Protein AF-A0A3D2YER5-F1 (afdb_monomer_lite)

Sequence (130 aa):
MRLLYLDETEAPAVTERTAQLPLRDGETCTRCGAPEVAFTGTGCDLRQAVSVTPAAGEPAVLTTVTAVQTVPEREEGRRPSLVMRRLAADETLWDAAKQYRTDEELIRAVNQLTEGEVPDKMLLIPRMRP

pLDDT: mean 72.2, std 11.8, range [42.28, 88.5]

Radius of gyration: 30.53 Å; chains: 1; bounding box: 55×51×79 Å

Foldseek 3Di:
DWDWDQPPVRHTDIDDDWDWDDDPPRKIKIWDDDWDWDDDVVGIDTHTDIDIDDDPDDDDDDPDDPDDDDDPDDPDDCDDQKDKADADPPGDLVNLCVVQVHDSVVQCVVVVHDPPDDPPHITIRGHDDD

Structure (mmCIF, N/CA/C/O backbone):
data_AF-A0A3D2YER5-F1
#
_entry.id   AF-A0A3D2YER5-F1
#
loop_
_atom_site.group_PDB
_atom_site.id
_atom_site.type_symbol
_atom_site.label_atom_id
_atom_site.label_alt_id
_atom_site.label_comp_id
_atom_site.label_asym_id
_atom_site.label_entity_id
_atom_site.label_seq_id
_atom_site.pdbx_PDB_ins_code
_atom_site.Cartn_x
_atom_site.Cartn_y
_atom_site.Cartn_z
_atom_site.occupancy
_atom_site.B_iso_or_equiv
_atom_site.auth_seq_id
_atom_site.auth_comp_id
_atom_site.auth_asym_id
_atom_site.auth_atom_id
_atom_site.pdbx_PDB_model_num
ATOM 1 N N . MET A 1 1 ? 10.849 -15.621 -31.188 1.00 45.25 1 MET A N 1
ATOM 2 C CA . MET A 1 1 ? 10.997 -16.910 -31.912 1.00 45.25 1 MET A CA 1
ATOM 3 C C . MET A 1 1 ? 12.426 -16.954 -32.418 1.00 45.25 1 MET A C 1
ATOM 5 O O . MET A 1 1 ? 12.848 -15.968 -33.014 1.00 45.25 1 MET A O 1
ATOM 9 N N . ARG A 1 2 ? 13.175 -18.016 -32.116 1.00 42.28 2 ARG A N 1
ATOM 10 C CA . ARG A 1 2 ? 14.592 -18.145 -32.473 1.00 42.28 2 ARG A CA 1
ATOM 11 C C . ARG A 1 2 ? 14.693 -19.157 -33.611 1.00 42.28 2 ARG A C 1
ATOM 13 O O . ARG A 1 2 ? 14.362 -20.319 -33.400 1.00 42.28 2 ARG A O 1
ATOM 20 N N . LEU A 1 3 ? 15.054 -18.698 -34.807 1.00 44.12 3 LEU A N 1
ATOM 21 C CA . LEU A 1 3 ? 15.332 -19.576 -35.942 1.00 44.12 3 LEU A CA 1
ATOM 22 C C . LEU A 1 3 ? 16.837 -19.803 -36.022 1.00 44.12 3 LEU A C 1
ATOM 24 O O . LEU A 1 3 ? 17.614 -18.850 -36.082 1.00 44.12 3 LEU A O 1
ATOM 28 N N . LEU A 1 4 ? 17.214 -21.075 -36.023 1.00 57.97 4 LEU A N 1
ATOM 29 C CA . LEU A 1 4 ? 18.531 -21.531 -36.437 1.00 57.97 4 LEU A CA 1
ATOM 30 C C . LEU A 1 4 ? 18.458 -21.836 -37.930 1.00 57.97 4 LEU A C 1
ATOM 32 O O . LEU A 1 4 ? 17.559 -22.556 -38.366 1.00 57.97 4 LEU A O 1
ATOM 36 N N . TYR A 1 5 ? 19.383 -21.278 -38.695 1.00 55.88 5 TYR A N 1
ATOM 37 C CA . TYR A 1 5 ? 19.555 -21.584 -40.108 1.00 55.88 5 TYR A CA 1
ATOM 38 C C . TYR A 1 5 ? 21.048 -21.635 -40.429 1.00 55.88 5 TYR A C 1
ATOM 40 O O . TYR A 1 5 ? 21.869 -21.143 -39.660 1.00 55.88 5 TYR A O 1
ATOM 48 N N . LEU A 1 6 ? 21.404 -22.283 -41.530 1.00 59.31 6 LEU A N 1
ATOM 49 C CA . LEU A 1 6 ? 22.768 -22.259 -42.044 1.00 59.31 6 LEU A CA 1
ATOM 50 C C . LEU A 1 6 ? 22.870 -21.069 -42.994 1.00 59.31 6 LEU A C 1
ATOM 52 O O . LEU A 1 6 ? 21.993 -20.899 -43.845 1.00 59.31 6 LEU A O 1
ATOM 56 N N . ASP A 1 7 ? 23.879 -20.223 -42.805 1.00 70.75 7 ASP A N 1
ATOM 57 C CA . ASP A 1 7 ? 24.154 -19.145 -43.751 1.00 70.75 7 ASP A CA 1
ATOM 58 C C . ASP A 1 7 ? 24.795 -19.687 -45.041 1.00 70.75 7 ASP A C 1
ATOM 60 O O . ASP A 1 7 ? 24.992 -20.892 -45.214 1.00 70.75 7 ASP A O 1
ATOM 64 N N . GLU A 1 8 ? 25.110 -18.796 -45.977 1.00 77.00 8 GLU A N 1
ATOM 65 C CA . GLU A 1 8 ? 25.662 -19.152 -47.292 1.00 77.00 8 GLU A CA 1
ATOM 66 C C . GLU A 1 8 ? 27.035 -19.849 -47.222 1.00 77.00 8 GLU A C 1
ATOM 68 O O . GLU A 1 8 ? 27.505 -20.390 -48.221 1.00 77.00 8 GLU A O 1
ATOM 73 N N . THR A 1 9 ? 27.670 -19.861 -46.046 1.00 83.00 9 THR A N 1
ATOM 74 C CA . THR A 1 9 ? 28.953 -20.521 -45.774 1.00 83.00 9 THR A CA 1
ATOM 75 C C . THR A 1 9 ? 28.803 -21.821 -44.980 1.00 83.00 9 THR A C 1
ATOM 77 O O . THR A 1 9 ? 29.792 -22.352 -44.480 1.00 83.00 9 THR A O 1
ATOM 80 N N . GLU A 1 10 ? 27.573 -22.332 -44.856 1.00 67.06 10 GLU A N 1
ATOM 81 C CA . GLU A 1 10 ? 27.207 -23.477 -44.010 1.00 67.06 10 GLU A CA 1
ATOM 82 C C . GLU A 1 10 ? 27.513 -23.263 -42.516 1.00 67.06 10 GLU A C 1
ATOM 84 O O . GLU A 1 10 ? 27.541 -24.214 -41.729 1.00 67.06 10 GLU A O 1
ATOM 89 N N . ALA A 1 11 ? 27.707 -22.012 -42.085 1.00 58.69 11 ALA A N 1
ATOM 90 C CA . ALA A 1 11 ? 27.913 -21.704 -40.682 1.00 58.69 11 ALA A CA 1
ATOM 91 C C . ALA A 1 11 ? 26.554 -21.606 -39.962 1.00 58.69 11 ALA A C 1
ATOM 93 O O . ALA A 1 11 ? 25.601 -21.019 -40.488 1.00 58.69 11 ALA A O 1
ATOM 94 N N . PRO A 1 12 ? 26.418 -22.181 -38.751 1.00 49.44 12 PRO A N 1
ATOM 95 C CA . PRO A 1 12 ? 25.181 -22.092 -37.987 1.00 49.44 12 PRO A CA 1
ATOM 96 C C . PRO A 1 12 ? 24.935 -20.648 -37.535 1.00 49.44 12 PRO A C 1
ATOM 98 O O . PRO A 1 12 ? 25.611 -20.131 -36.645 1.00 49.44 12 PRO A O 1
ATOM 101 N N . ALA A 1 13 ? 23.918 -20.023 -38.125 1.00 54.03 13 ALA A N 1
ATOM 102 C CA . ALA A 1 13 ? 23.471 -18.671 -37.841 1.00 54.03 13 ALA A CA 1
ATOM 103 C C . ALA A 1 13 ? 22.139 -18.678 -37.074 1.00 54.03 13 ALA A C 1
ATOM 105 O O . ALA A 1 13 ? 21.274 -19.546 -37.228 1.00 54.03 13 ALA A O 1
ATOM 106 N N . VAL A 1 14 ? 21.963 -17.685 -36.205 1.00 53.78 14 VAL A N 1
ATOM 107 C CA . VAL A 1 14 ? 20.768 -17.532 -35.369 1.00 53.78 14 VAL A CA 1
ATOM 108 C C . VAL A 1 14 ? 20.130 -16.189 -35.681 1.00 53.78 14 VAL A C 1
ATOM 110 O O . VAL A 1 14 ? 20.771 -15.159 -35.499 1.00 53.78 14 VAL A O 1
ATOM 113 N N . THR A 1 15 ? 18.848 -16.184 -36.059 1.00 47.16 15 THR A N 1
ATOM 114 C CA . THR A 1 15 ? 18.033 -14.961 -36.046 1.00 47.16 15 THR A CA 1
ATOM 115 C C . THR A 1 15 ? 16.985 -15.058 -34.944 1.00 47.16 15 THR A C 1
ATOM 117 O O . THR A 1 15 ? 16.222 -16.025 -34.851 1.00 47.16 15 THR A O 1
ATOM 120 N N . GLU A 1 16 ? 16.936 -14.048 -34.082 1.00 55.69 16 GLU A N 1
ATOM 121 C CA . GLU A 1 16 ? 15.943 -13.941 -33.020 1.00 55.69 16 GLU A CA 1
ATOM 122 C C . GLU A 1 16 ? 14.953 -12.826 -33.354 1.00 55.69 16 GLU A C 1
ATOM 124 O O . GLU A 1 16 ? 15.319 -11.660 -33.480 1.00 55.69 16 GLU A O 1
ATOM 129 N N . ARG A 1 17 ? 13.671 -13.181 -33.508 1.00 47.16 17 ARG A N 1
ATOM 130 C CA . ARG A 1 17 ? 12.601 -12.191 -33.671 1.00 47.16 17 ARG A CA 1
ATOM 131 C C . ARG A 1 17 ? 12.110 -11.758 -32.294 1.00 47.16 17 ARG A C 1
ATOM 133 O O . ARG A 1 17 ? 11.341 -12.495 -31.659 1.00 47.16 17 ARG A O 1
ATOM 140 N N . THR A 1 18 ? 12.550 -10.582 -31.860 1.00 56.06 18 THR A N 1
ATOM 141 C CA . THR A 1 18 ? 12.026 -9.856 -30.700 1.00 56.06 18 THR A CA 1
ATOM 142 C C . THR A 1 18 ? 10.871 -8.956 -31.146 1.00 56.06 18 THR A C 1
ATOM 144 O O . THR A 1 18 ? 10.882 -8.384 -32.233 1.00 56.06 18 THR A O 1
ATOM 147 N N . ALA A 1 19 ? 9.816 -8.893 -30.336 1.00 54.94 19 ALA A N 1
ATOM 148 C CA . ALA A 1 19 ? 8.711 -7.960 -30.533 1.00 54.94 19 ALA A CA 1
ATOM 149 C C . ALA A 1 19 ? 8.736 -6.975 -29.368 1.00 54.94 19 ALA A C 1
ATOM 151 O O . ALA A 1 19 ? 8.733 -7.404 -28.211 1.00 54.94 19 ALA A O 1
ATOM 152 N N . GLN A 1 20 ? 8.800 -5.685 -29.685 1.00 57.41 20 GLN A N 1
ATOM 153 C CA . GLN A 1 20 ? 8.647 -4.608 -28.717 1.00 57.41 20 GLN A CA 1
ATOM 154 C C . GLN A 1 20 ? 7.158 -4.298 -28.597 1.00 57.41 20 GLN A C 1
ATOM 156 O O . GLN A 1 20 ? 6.479 -4.113 -29.609 1.00 57.41 20 GLN A O 1
ATOM 161 N N . LEU A 1 21 ? 6.647 -4.295 -27.371 1.00 58.50 21 LEU A N 1
ATOM 162 C CA . LEU A 1 21 ? 5.272 -3.896 -27.098 1.00 58.50 21 LEU A CA 1
ATOM 163 C C . LEU A 1 21 ? 5.311 -2.463 -26.560 1.00 58.50 21 LEU A C 1
ATOM 165 O O . LEU A 1 21 ? 5.966 -2.245 -25.535 1.00 58.50 21 LEU A O 1
ATOM 169 N N . PRO A 1 22 ? 4.664 -1.490 -27.231 1.00 52.62 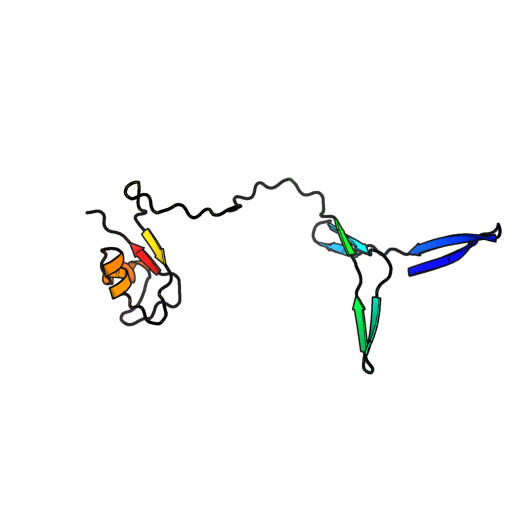22 PRO A N 1
ATOM 170 C CA . PRO A 1 22 ? 4.574 -0.141 -26.698 1.00 52.62 22 PRO A CA 1
ATOM 171 C C . PRO A 1 22 ? 3.727 -0.180 -25.425 1.00 52.62 22 PRO A C 1
ATOM 173 O O . PRO A 1 22 ? 2.571 -0.609 -25.448 1.00 52.62 22 PRO A O 1
ATOM 176 N N . LEU A 1 23 ? 4.319 0.234 -24.310 1.00 62.69 23 LEU A N 1
ATOM 177 C CA . LEU A 1 23 ? 3.592 0.499 -23.074 1.00 62.69 23 LEU A CA 1
ATOM 178 C C . LEU A 1 23 ? 3.137 1.969 -23.063 1.00 62.69 23 LEU A C 1
ATOM 180 O O . LEU A 1 23 ? 3.477 2.751 -23.955 1.00 62.69 23 LEU A O 1
ATOM 184 N N . ARG A 1 24 ? 2.306 2.342 -22.085 1.00 63.34 24 ARG A N 1
ATOM 185 C CA . ARG A 1 24 ? 1.922 3.750 -21.894 1.00 63.34 24 ARG A CA 1
ATOM 186 C C . ARG A 1 24 ? 3.145 4.549 -21.420 1.00 63.34 24 ARG A C 1
ATOM 188 O O . ARG A 1 24 ? 4.095 3.975 -20.906 1.00 63.34 24 ARG A O 1
ATOM 195 N N . ASP A 1 25 ? 3.130 5.859 -21.652 1.00 63.62 25 ASP A N 1
ATOM 196 C CA . ASP A 1 25 ? 4.139 6.800 -21.142 1.00 63.62 25 ASP A CA 1
ATOM 197 C C . ASP A 1 25 ? 5.599 6.520 -21.557 1.00 63.62 25 ASP A C 1
ATOM 199 O O . ASP A 1 25 ? 6.527 6.749 -20.792 1.00 63.62 25 ASP A O 1
ATOM 203 N N . GLY A 1 26 ? 5.827 6.060 -22.797 1.00 61.94 26 GLY A N 1
ATOM 204 C CA . GLY A 1 26 ? 7.172 5.947 -23.393 1.00 61.94 26 GLY A CA 1
ATOM 205 C C . GLY A 1 26 ? 8.012 4.768 -22.891 1.00 61.94 26 GLY A C 1
ATOM 206 O O . GLY A 1 26 ? 9.181 4.637 -23.259 1.00 61.94 26 GLY A O 1
ATOM 207 N N . GLU A 1 27 ? 7.438 3.912 -22.047 1.00 67.06 27 GLU A N 1
ATOM 208 C CA . GLU A 1 27 ? 8.091 2.718 -21.525 1.00 67.06 27 GLU A CA 1
ATOM 209 C C . GLU A 1 27 ? 8.219 1.656 -22.628 1.00 67.06 27 GLU A C 1
ATOM 211 O O . GLU A 1 27 ? 7.337 1.487 -23.478 1.00 67.06 27 GLU A O 1
ATOM 216 N N . THR A 1 28 ? 9.327 0.911 -22.622 1.00 69.38 28 THR A N 1
ATOM 217 C CA . THR A 1 28 ? 9.551 -0.167 -23.594 1.00 69.38 28 THR A CA 1
ATOM 218 C C . THR A 1 28 ? 9.550 -1.513 -22.887 1.00 69.38 28 THR A C 1
ATOM 220 O O . THR A 1 28 ? 10.332 -1.751 -21.965 1.00 69.38 28 THR A O 1
ATOM 223 N N . CYS A 1 29 ? 8.688 -2.418 -23.352 1.00 69.56 29 CYS A N 1
ATOM 224 C CA . CYS A 1 29 ? 8.683 -3.814 -22.934 1.00 69.56 29 CYS A CA 1
ATOM 225 C C . CYS A 1 29 ? 9.323 -4.683 -24.016 1.00 69.56 29 CYS A C 1
ATOM 227 O O . CYS A 1 29 ? 8.868 -4.709 -25.167 1.00 69.56 29 CYS A O 1
ATOM 229 N N . THR A 1 30 ? 10.369 -5.415 -23.644 1.00 72.00 30 THR A N 1
ATOM 230 C CA . THR A 1 30 ? 11.041 -6.385 -24.507 1.00 72.00 30 THR A CA 1
ATOM 231 C C . THR A 1 30 ? 10.844 -7.792 -23.957 1.00 72.00 30 THR A C 1
ATOM 233 O O . THR A 1 30 ? 10.941 -8.051 -22.759 1.00 72.00 30 THR A O 1
ATOM 236 N N . ARG A 1 31 ? 10.538 -8.742 -24.844 1.00 73.12 31 ARG A N 1
ATOM 237 C CA . ARG A 1 31 ? 10.445 -10.159 -24.471 1.00 73.12 31 ARG A CA 1
ATOM 238 C C . ARG A 1 31 ? 11.838 -10.718 -24.196 1.00 73.12 31 ARG A C 1
ATOM 240 O O . ARG A 1 31 ? 12.725 -10.571 -25.033 1.00 73.12 31 ARG A O 1
ATOM 247 N N . CYS A 1 32 ? 11.991 -11.411 -23.073 1.00 73.00 32 CYS A N 1
ATOM 248 C CA . CYS A 1 32 ? 13.219 -12.107 -22.709 1.00 73.00 32 CYS A CA 1
ATOM 249 C C . CYS A 1 32 ? 13.074 -13.596 -23.018 1.00 73.00 32 CYS A C 1
ATOM 251 O O . CYS A 1 32 ? 12.285 -14.292 -22.379 1.00 73.00 32 CYS A O 1
ATOM 253 N N . GLY A 1 33 ? 13.845 -14.090 -23.983 1.00 73.31 33 GLY A N 1
ATOM 254 C CA . GLY A 1 33 ? 13.930 -15.518 -24.276 1.00 73.31 33 GLY A CA 1
ATOM 255 C C . GLY A 1 33 ? 12.642 -16.150 -24.821 1.00 73.31 33 GLY A C 1
ATOM 256 O O . GLY A 1 33 ? 11.676 -15.480 -25.209 1.00 73.31 33 GLY A O 1
ATOM 257 N N . ALA A 1 34 ? 12.659 -17.481 -24.896 1.00 73.06 34 ALA A N 1
ATOM 258 C CA . ALA A 1 34 ? 11.544 -18.268 -25.406 1.00 73.06 34 ALA A CA 1
ATOM 259 C C . ALA A 1 34 ? 10.421 -18.391 -24.358 1.00 73.06 34 ALA A C 1
ATOM 261 O O . ALA A 1 34 ? 10.718 -18.518 -23.172 1.00 73.06 34 ALA A O 1
ATOM 262 N N . PRO A 1 35 ? 9.143 -18.367 -24.773 1.00 75.94 35 PRO A N 1
ATOM 263 C CA . PRO A 1 35 ? 8.042 -18.646 -23.865 1.00 75.94 35 PRO A CA 1
ATOM 264 C C . PRO A 1 35 ? 8.006 -20.129 -23.479 1.00 75.94 35 PRO A C 1
ATOM 266 O O . PRO A 1 35 ? 8.233 -21.000 -24.319 1.00 75.94 35 PRO A O 1
ATOM 269 N N . GLU A 1 36 ? 7.635 -20.408 -22.236 1.00 80.06 36 GLU A N 1
ATOM 270 C CA . GLU A 1 36 ? 7.277 -21.745 -21.771 1.00 80.06 36 GLU A CA 1
ATOM 271 C C . GLU A 1 36 ? 5.788 -21.981 -22.035 1.00 80.06 36 GLU A C 1
ATOM 273 O O . GLU A 1 36 ? 4.954 -21.123 -21.738 1.00 80.06 36 GLU A O 1
ATOM 278 N N . VAL A 1 37 ? 5.451 -23.137 -22.607 1.00 82.25 37 VAL A N 1
ATOM 279 C CA . VAL A 1 37 ? 4.069 -23.511 -22.924 1.00 82.25 37 VAL A CA 1
ATOM 280 C C . VAL A 1 37 ? 3.753 -24.841 -22.262 1.00 82.25 37 VAL A C 1
ATOM 282 O O . VAL A 1 37 ? 4.440 -25.830 -22.515 1.00 82.25 37 VAL A O 1
ATOM 285 N N . ALA A 1 38 ? 2.693 -24.881 -21.461 1.00 80.62 38 ALA A N 1
ATOM 286 C CA . ALA A 1 38 ? 2.138 -26.114 -20.919 1.00 80.62 38 ALA A CA 1
ATOM 287 C C . ALA A 1 38 ? 0.736 -26.325 -21.491 1.00 80.62 38 ALA A C 1
ATOM 289 O O . ALA A 1 38 ? -0.162 -25.522 -21.265 1.00 80.62 38 ALA A O 1
ATOM 290 N N . PHE A 1 39 ? 0.537 -27.399 -22.250 1.00 77.81 39 PHE A N 1
ATOM 291 C CA . PHE A 1 39 ? -0.781 -27.745 -22.775 1.00 77.81 39 PHE A CA 1
ATOM 292 C C . PHE A 1 39 ? -1.558 -28.523 -21.713 1.00 77.81 39 PHE A C 1
ATOM 294 O O . PHE A 1 39 ? -1.128 -29.588 -21.271 1.00 77.81 39 PHE A O 1
ATOM 301 N N . THR A 1 40 ? -2.706 -27.995 -21.308 1.00 72.88 40 THR A N 1
ATOM 302 C CA . THR A 1 40 ? -3.701 -28.734 -20.530 1.00 72.88 40 THR A CA 1
ATOM 303 C C . THR A 1 40 ? -4.705 -29.295 -21.535 1.00 72.88 40 THR A C 1
ATOM 305 O O . THR A 1 40 ? -4.927 -28.693 -22.576 1.00 72.88 40 THR A O 1
ATOM 308 N N . GLY A 1 41 ? -5.302 -30.467 -21.317 1.00 72.44 41 GLY A N 1
ATOM 309 C CA . GLY A 1 41 ? -6.140 -31.126 -22.342 1.00 72.44 41 GLY A CA 1
ATOM 310 C C . GLY A 1 41 ? -7.295 -30.283 -22.928 1.00 72.44 41 GLY A C 1
ATOM 311 O O . GLY A 1 41 ? -7.896 -30.687 -23.917 1.00 72.44 41 GLY A O 1
ATOM 312 N N . THR A 1 42 ? -7.595 -29.118 -22.347 1.00 79.69 42 THR A N 1
ATOM 313 C CA . THR A 1 42 ? -8.596 -28.144 -22.800 1.00 79.69 42 THR A CA 1
ATOM 314 C C . THR A 1 42 ? -8.021 -26.754 -23.132 1.00 79.69 42 THR A C 1
ATOM 316 O O . THR A 1 42 ? -8.797 -25.845 -23.418 1.00 79.69 42 THR A O 1
ATOM 319 N N . GLY A 1 43 ? -6.699 -26.542 -23.078 1.00 80.81 43 GLY A N 1
ATOM 320 C CA . GLY A 1 43 ? -6.077 -25.227 -23.281 1.00 80.81 43 GLY A CA 1
ATOM 321 C C . GLY A 1 43 ? -4.545 -25.219 -23.209 1.00 80.81 43 GLY A C 1
ATOM 322 O O . GLY A 1 43 ? -3.882 -26.252 -23.273 1.00 80.81 43 GLY A O 1
ATOM 323 N N . CYS A 1 44 ? -3.947 -24.035 -23.095 1.00 79.38 44 CYS A N 1
ATOM 324 C CA . CYS A 1 44 ? -2.518 -23.916 -22.828 1.00 79.38 44 CYS A CA 1
ATOM 325 C C . CYS A 1 44 ? -2.204 -22.747 -21.895 1.00 79.38 44 CYS A C 1
ATOM 327 O O . CYS A 1 44 ? -2.778 -21.666 -22.017 1.00 79.38 44 CYS A O 1
ATOM 329 N N . ASP A 1 45 ? -1.255 -22.980 -20.994 1.00 74.25 45 ASP A N 1
ATOM 330 C CA . ASP A 1 45 ? -0.649 -21.966 -20.146 1.00 74.25 45 ASP A CA 1
ATOM 331 C C . ASP A 1 45 ? 0.644 -21.487 -20.805 1.00 74.25 45 ASP A C 1
ATOM 333 O O . ASP A 1 45 ? 1.557 -22.274 -21.064 1.00 74.25 45 ASP A O 1
ATOM 337 N N . LEU A 1 46 ? 0.722 -20.184 -21.076 1.00 80.50 46 LEU A N 1
ATOM 338 C CA . LEU A 1 46 ? 1.879 -19.527 -21.679 1.00 80.50 46 LEU A CA 1
ATOM 339 C C . LEU A 1 46 ? 2.575 -18.655 -20.631 1.00 80.50 46 LEU A C 1
ATOM 341 O O . LEU A 1 46 ? 1.988 -17.689 -20.141 1.00 80.50 46 LEU A O 1
ATOM 345 N N . ARG A 1 47 ? 3.842 -18.942 -20.328 1.00 80.88 47 ARG A N 1
ATOM 346 C CA . ARG A 1 47 ? 4.688 -18.093 -19.476 1.00 80.88 47 ARG A CA 1
ATOM 347 C C . ARG A 1 47 ? 5.775 -17.449 -20.326 1.00 80.88 47 ARG A C 1
ATOM 349 O O . ARG A 1 47 ? 6.561 -18.134 -20.970 1.00 80.88 47 ARG A O 1
ATOM 356 N N . GLN A 1 48 ? 5.828 -16.121 -20.339 1.00 82.75 48 GLN A N 1
ATOM 357 C CA . GLN A 1 48 ? 6.832 -15.357 -21.077 1.00 82.75 48 GLN A CA 1
ATOM 358 C C . GLN A 1 48 ? 7.525 -14.390 -20.124 1.00 82.75 48 GLN A C 1
ATOM 360 O O . GLN A 1 48 ? 6.884 -13.493 -19.582 1.00 82.75 48 GLN A O 1
ATOM 365 N N . ALA A 1 49 ? 8.841 -14.532 -19.974 1.00 81.06 49 ALA A N 1
ATOM 366 C CA . ALA A 1 49 ? 9.639 -13.521 -19.298 1.00 81.06 49 ALA A CA 1
ATOM 367 C C . ALA A 1 49 ? 9.700 -12.249 -20.158 1.00 81.06 49 ALA A C 1
ATOM 369 O O . ALA A 1 49 ? 9.874 -12.314 -21.381 1.00 81.06 49 ALA A O 1
ATOM 370 N N . VAL A 1 50 ? 9.548 -11.094 -19.519 1.00 80.56 50 VAL A N 1
ATOM 371 C CA . VAL A 1 50 ? 9.645 -9.777 -20.154 1.00 80.56 50 VAL A CA 1
ATOM 372 C C . VAL A 1 50 ? 10.517 -8.870 -19.297 1.00 80.56 50 VAL A C 1
ATOM 374 O O . VAL A 1 50 ? 10.449 -8.925 -18.069 1.00 80.56 50 VAL A O 1
ATOM 377 N N . SER A 1 51 ? 11.327 -8.037 -19.940 1.00 79.25 51 SER A N 1
ATOM 378 C CA . SER A 1 51 ? 12.023 -6.931 -19.294 1.00 79.25 51 SER A CA 1
ATOM 379 C C . SER A 1 51 ? 11.313 -5.641 -19.646 1.00 79.25 51 SER A C 1
ATOM 381 O O . SER A 1 51 ? 11.082 -5.341 -20.819 1.00 79.25 51 SER A O 1
ATOM 383 N N . VAL A 1 52 ? 10.972 -4.881 -18.614 1.00 76.38 52 VAL A N 1
ATOM 384 C CA . VAL A 1 52 ? 10.383 -3.555 -18.753 1.00 76.38 52 VAL A CA 1
ATOM 385 C C . VAL A 1 52 ? 11.461 -2.548 -18.413 1.00 76.38 52 VAL A C 1
ATOM 387 O O . VAL A 1 52 ? 12.056 -2.604 -17.337 1.00 76.38 52 VAL A O 1
ATOM 390 N N . THR A 1 53 ? 11.733 -1.645 -19.346 1.00 74.94 53 THR A N 1
ATOM 391 C CA . THR A 1 53 ? 12.591 -0.495 -19.092 1.00 74.94 53 THR A CA 1
ATOM 392 C C . THR A 1 53 ? 11.693 0.728 -18.955 1.00 74.94 53 THR A C 1
ATOM 394 O O . THR A 1 53 ? 10.942 1.016 -19.897 1.00 74.94 53 THR A O 1
ATOM 397 N N . PRO A 1 54 ? 11.732 1.427 -17.805 1.00 67.44 54 PRO A N 1
ATOM 398 C CA . PRO A 1 54 ? 10.948 2.637 -17.635 1.00 67.44 54 PRO A CA 1
ATOM 399 C C . PRO A 1 54 ? 11.400 3.672 -18.664 1.00 67.44 54 PRO A C 1
ATOM 401 O O . PRO A 1 54 ? 12.585 3.754 -19.006 1.00 67.44 54 PRO A O 1
ATOM 404 N N . ALA A 1 55 ? 10.457 4.473 -19.150 1.00 69.69 55 ALA A N 1
ATOM 405 C CA . ALA A 1 55 ? 10.796 5.685 -19.868 1.00 69.69 55 ALA A CA 1
ATOM 406 C C . ALA A 1 55 ? 11.659 6.548 -18.949 1.00 69.69 55 ALA A C 1
ATOM 408 O O . ALA A 1 55 ? 11.426 6.591 -17.739 1.00 69.69 55 ALA A O 1
ATOM 409 N N . ALA A 1 56 ? 12.665 7.222 -19.502 1.00 66.75 56 ALA A N 1
ATOM 410 C CA . ALA A 1 56 ? 13.431 8.195 -18.740 1.00 66.75 56 ALA A CA 1
ATOM 411 C C . ALA A 1 56 ? 12.483 9.315 -18.277 1.00 66.75 56 ALA A C 1
ATOM 413 O O . ALA A 1 56 ? 12.159 10.221 -19.040 1.00 66.75 56 ALA A O 1
ATOM 414 N N . GLY A 1 57 ? 11.989 9.200 -17.046 1.00 65.44 57 GLY A N 1
ATOM 415 C CA . GLY A 1 57 ? 11.217 10.226 -16.361 1.00 65.44 57 GLY A CA 1
ATOM 416 C C . GLY A 1 57 ? 12.141 11.155 -15.586 1.00 65.44 57 GLY A C 1
ATOM 417 O O . GLY A 1 57 ? 13.258 10.780 -15.218 1.00 65.44 57 GLY A O 1
ATOM 418 N N . GLU A 1 58 ? 11.682 12.373 -15.320 1.00 71.69 58 GLU A N 1
ATOM 419 C CA . GLU A 1 58 ? 12.397 13.254 -14.403 1.00 71.69 58 GLU A CA 1
ATOM 420 C C . GLU A 1 58 ? 12.425 12.624 -12.998 1.00 71.69 58 GLU A C 1
ATOM 422 O O . GLU A 1 58 ? 11.399 12.109 -12.539 1.00 71.69 58 GLU A O 1
ATOM 427 N N . PRO A 1 59 ? 13.573 12.636 -12.294 1.00 69.31 59 PRO A N 1
ATOM 428 C CA . PRO A 1 59 ? 13.643 12.147 -10.925 1.00 69.31 59 PRO A CA 1
ATOM 429 C C . PRO A 1 59 ? 12.639 12.892 -10.038 1.00 69.31 59 PRO A C 1
ATOM 431 O O . PRO A 1 59 ? 12.782 14.088 -9.790 1.00 69.31 59 PRO A O 1
ATOM 434 N N . ALA A 1 60 ? 11.628 12.184 -9.537 1.00 73.88 60 ALA A N 1
ATOM 435 C CA . ALA A 1 60 ? 10.648 12.748 -8.619 1.00 73.88 60 ALA A CA 1
ATOM 436 C C . ALA A 1 60 ? 11.054 12.459 -7.168 1.00 73.88 60 ALA A C 1
ATOM 438 O O . ALA A 1 60 ? 11.234 11.306 -6.772 1.00 73.88 60 ALA A O 1
ATOM 439 N N . VAL A 1 61 ? 11.167 13.508 -6.350 1.00 78.69 61 VAL A N 1
ATOM 440 C CA . VAL A 1 61 ? 11.327 13.356 -4.899 1.00 78.69 61 VAL A CA 1
ATOM 441 C C . VAL A 1 61 ? 9.959 13.043 -4.305 1.00 78.69 61 VAL A C 1
ATOM 443 O O . VAL A 1 61 ? 9.110 13.922 -4.170 1.00 78.69 61 VAL A O 1
ATOM 446 N N . LEU A 1 62 ? 9.739 11.779 -3.954 1.00 78.69 62 LEU A N 1
ATOM 447 C CA . LEU A 1 62 ? 8.521 11.347 -3.279 1.00 78.69 62 LEU A CA 1
ATOM 448 C C . LEU A 1 62 ? 8.716 11.422 -1.762 1.00 78.69 62 LEU A C 1
ATOM 450 O O . LEU A 1 62 ? 9.659 10.850 -1.213 1.00 78.69 62 LEU A O 1
ATOM 454 N N . THR A 1 63 ? 7.808 12.099 -1.061 1.00 77.75 63 THR A N 1
ATOM 455 C CA . THR A 1 63 ? 7.760 12.054 0.405 1.00 77.75 63 THR A CA 1
ATOM 456 C C . THR A 1 63 ? 7.125 10.729 0.825 1.00 77.75 63 THR A C 1
ATOM 458 O O . THR A 1 63 ? 5.905 10.603 0.867 1.00 77.75 63 THR A O 1
ATOM 461 N N . THR A 1 64 ? 7.953 9.715 1.085 1.00 74.06 64 THR A N 1
ATOM 462 C CA . THR A 1 64 ? 7.496 8.371 1.478 1.00 74.06 64 THR A CA 1
ATOM 463 C C . THR A 1 64 ? 8.092 7.966 2.823 1.00 74.06 64 THR A C 1
ATOM 465 O O . THR A 1 64 ? 9.170 8.426 3.203 1.00 74.06 64 THR A O 1
ATOM 468 N N . VAL A 1 65 ? 7.388 7.104 3.555 1.00 74.31 65 VAL A N 1
ATOM 469 C CA . VAL A 1 65 ? 7.929 6.472 4.762 1.00 74.31 65 VAL A CA 1
ATOM 470 C C . VAL A 1 65 ? 8.764 5.271 4.324 1.00 74.31 65 VAL A C 1
ATOM 472 O O . VAL A 1 65 ? 8.215 4.255 3.909 1.00 74.31 65 VAL A O 1
ATOM 475 N N . THR A 1 66 ? 10.090 5.391 4.390 1.00 71.75 66 THR A N 1
ATOM 476 C CA . THR A 1 66 ? 11.029 4.351 3.925 1.00 71.75 66 THR A CA 1
ATOM 477 C C . THR A 1 66 ? 11.356 3.305 4.987 1.00 71.75 66 THR A C 1
ATOM 479 O O . THR A 1 66 ? 11.754 2.192 4.655 1.00 71.75 66 THR A O 1
ATOM 482 N N . ALA A 1 67 ? 11.177 3.643 6.264 1.00 70.50 67 ALA A N 1
ATOM 483 C CA . ALA A 1 67 ? 11.368 2.736 7.383 1.00 70.50 67 ALA A CA 1
ATOM 484 C C . ALA A 1 67 ? 10.539 3.192 8.586 1.00 70.50 67 ALA A C 1
ATOM 486 O O . ALA A 1 67 ? 10.324 4.386 8.798 1.00 70.50 67 ALA A O 1
ATOM 487 N N . VAL A 1 68 ? 10.109 2.230 9.400 1.00 67.69 68 VAL A N 1
ATOM 488 C CA . VAL A 1 68 ? 9.474 2.479 10.695 1.00 67.69 68 VAL A CA 1
ATOM 489 C C . VAL A 1 68 ? 10.318 1.791 11.756 1.00 67.69 68 VAL A C 1
ATOM 491 O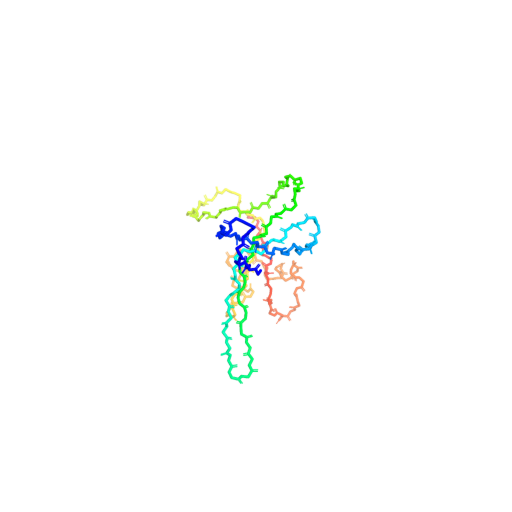 O . VAL A 1 68 ? 10.618 0.605 11.638 1.00 67.69 68 VAL A O 1
ATOM 494 N N . GLN A 1 69 ? 10.697 2.534 12.794 1.00 73.69 69 GLN A N 1
ATOM 495 C CA . GLN A 1 69 ? 11.348 1.986 13.976 1.00 73.69 69 GLN A CA 1
ATOM 496 C C . GLN A 1 69 ? 10.436 2.190 15.183 1.00 73.69 69 GLN A C 1
ATOM 498 O O . GLN A 1 69 ? 10.046 3.313 15.498 1.00 73.69 69 GLN A O 1
ATOM 503 N N . THR A 1 70 ? 10.108 1.103 15.872 1.00 57.22 70 THR A N 1
ATOM 504 C CA . THR A 1 70 ? 9.417 1.148 17.162 1.00 57.22 70 THR A CA 1
ATOM 505 C C . THR A 1 70 ? 10.416 1.521 18.249 1.00 57.22 70 THR A C 1
ATOM 507 O O . THR A 1 70 ? 11.283 0.724 18.606 1.00 57.22 70 THR A O 1
ATOM 510 N N . VAL A 1 71 ? 10.309 2.746 18.757 1.00 71.62 71 VAL A N 1
ATOM 511 C CA . VAL A 1 71 ? 11.086 3.235 19.902 1.00 71.62 71 VAL A CA 1
ATOM 512 C C . VAL A 1 71 ? 10.238 3.029 21.165 1.00 71.62 71 VAL A C 1
ATOM 514 O O . VAL A 1 71 ? 9.034 3.294 21.101 1.00 71.62 71 VAL A O 1
ATOM 517 N N . P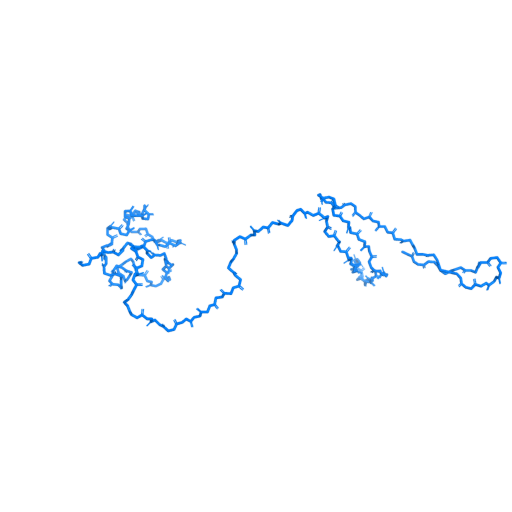RO A 1 72 ? 10.802 2.552 22.294 1.00 61.81 72 PRO A N 1
ATOM 518 C CA . PRO A 1 72 ? 10.066 2.493 23.556 1.00 61.81 72 PRO A CA 1
ATOM 519 C C . PRO A 1 72 ? 9.522 3.881 23.907 1.00 61.81 72 PRO A C 1
ATOM 521 O O . PRO A 1 72 ? 10.185 4.890 23.655 1.00 61.81 72 PRO A O 1
ATOM 524 N N . GLU A 1 73 ? 8.303 3.922 24.443 1.00 56.75 73 GLU A N 1
ATOM 525 C CA . GLU A 1 73 ? 7.573 5.158 24.714 1.00 56.75 73 GLU A CA 1
ATOM 526 C C . GLU A 1 73 ? 8.403 6.069 25.632 1.00 56.75 73 GLU A C 1
ATOM 528 O O . GLU A 1 73 ? 8.531 5.833 26.832 1.00 56.75 73 GLU A O 1
ATOM 533 N N . ARG A 1 74 ? 9.011 7.115 25.057 1.00 56.16 74 ARG A N 1
ATOM 534 C CA . ARG A 1 74 ? 9.508 8.244 25.842 1.00 56.16 74 ARG A CA 1
ATOM 535 C C . ARG A 1 74 ? 8.278 8.984 26.342 1.00 56.16 74 ARG A C 1
ATOM 537 O O . ARG A 1 74 ? 7.588 9.640 25.560 1.00 56.16 74 ARG A O 1
ATOM 544 N N . GLU A 1 75 ? 8.002 8.869 27.633 1.00 56.59 75 GLU A N 1
ATOM 545 C CA . GLU A 1 75 ? 7.102 9.805 28.286 1.00 56.59 75 GLU A CA 1
ATOM 546 C C . GLU A 1 75 ? 7.655 11.235 28.136 1.00 56.59 75 GLU A C 1
ATOM 548 O O . GLU A 1 75 ? 8.858 11.475 28.218 1.00 56.59 75 GLU A O 1
ATOM 553 N N . GLU A 1 76 ? 6.730 12.162 27.879 1.00 53.72 76 GLU A N 1
ATOM 554 C CA . GLU A 1 76 ? 6.889 13.617 28.000 1.00 53.72 76 GLU A CA 1
ATOM 555 C C . GLU A 1 76 ? 7.720 14.341 26.929 1.00 53.72 76 GLU A C 1
ATOM 557 O O . GLU A 1 76 ? 8.783 14.908 27.160 1.00 53.72 76 GLU A O 1
ATOM 562 N N . GLY A 1 77 ? 7.137 14.467 25.735 1.00 53.19 77 GLY A N 1
ATOM 563 C CA . GLY A 1 77 ? 7.551 15.505 24.793 1.00 53.19 77 GLY A CA 1
ATOM 564 C C . GLY A 1 77 ? 6.619 15.624 23.597 1.00 53.19 77 GLY A C 1
ATOM 565 O O . GLY A 1 77 ? 6.854 14.991 22.577 1.00 53.19 77 GLY A O 1
ATOM 566 N N . ARG A 1 78 ? 5.573 16.458 23.712 1.00 56.78 78 ARG A N 1
ATOM 567 C CA . ARG A 1 78 ? 4.591 16.767 22.646 1.00 56.78 78 ARG A CA 1
ATOM 568 C C . ARG A 1 78 ? 3.743 15.565 22.193 1.00 56.78 78 ARG A C 1
ATOM 570 O O . ARG A 1 78 ? 3.763 15.145 21.041 1.00 56.78 78 ARG A O 1
ATOM 577 N N . ARG A 1 79 ? 2.905 15.061 23.103 1.00 56.59 79 ARG A N 1
ATOM 578 C CA . ARG A 1 79 ? 1.787 14.186 22.714 1.00 56.59 79 ARG A CA 1
ATOM 579 C C . ARG A 1 79 ? 0.858 14.969 21.762 1.00 56.59 79 ARG A C 1
ATOM 581 O O . ARG A 1 79 ? 0.513 16.109 22.088 1.00 56.59 79 ARG A O 1
ATOM 588 N N . PRO A 1 80 ? 0.489 14.421 20.590 1.00 60.91 80 PRO A N 1
ATOM 589 C CA . PRO A 1 80 ? -0.375 15.116 19.642 1.00 60.91 80 PRO A CA 1
ATOM 590 C C . PRO A 1 80 ? -1.743 15.394 20.278 1.00 60.91 80 PRO A C 1
ATOM 592 O O . PRO A 1 80 ? -2.264 14.576 21.036 1.00 60.91 80 PRO A O 1
ATOM 595 N N . SER A 1 81 ? -2.333 16.553 19.973 1.00 72.00 81 SER A N 1
ATOM 596 C CA . SER A 1 81 ? -3.659 16.945 20.481 1.00 72.00 81 SER A CA 1
ATOM 597 C C . SER A 1 81 ? -4.808 16.129 19.878 1.00 72.00 81 SER A C 1
ATOM 599 O O . SER A 1 81 ? -5.932 16.217 20.361 1.00 72.00 81 SER A O 1
ATOM 601 N N . LEU A 1 82 ? -4.533 15.340 18.837 1.00 80.12 82 LEU A N 1
ATOM 602 C CA . LEU A 1 82 ? -5.491 14.481 18.153 1.00 80.12 82 LEU A CA 1
ATOM 603 C C . LEU A 1 82 ? -4.829 13.134 17.844 1.00 80.12 82 LEU A C 1
ATOM 605 O O . LEU A 1 82 ? -3.753 13.096 17.247 1.00 80.12 82 LEU A O 1
ATOM 609 N N . VAL A 1 83 ? -5.467 12.041 18.256 1.00 85.31 83 VAL A N 1
ATOM 610 C CA . VAL A 1 83 ? -5.006 10.670 18.007 1.00 85.31 83 VAL A CA 1
ATOM 611 C C . VAL A 1 83 ? -5.987 9.991 17.063 1.00 85.31 83 VAL A C 1
ATOM 613 O O . VAL A 1 83 ? -7.183 10.003 17.315 1.00 85.31 83 VAL A O 1
ATOM 616 N N . MET A 1 84 ? -5.493 9.384 15.986 1.00 86.50 84 MET A N 1
ATOM 617 C CA . MET A 1 84 ? -6.320 8.609 15.063 1.00 86.50 84 MET A CA 1
ATOM 618 C C . MET A 1 84 ? -6.163 7.116 15.370 1.00 86.50 84 MET A C 1
ATOM 620 O O . MET A 1 84 ? -5.045 6.601 15.333 1.00 86.50 84 MET A O 1
ATOM 624 N N . ARG A 1 85 ? -7.258 6.417 15.682 1.00 85.38 85 ARG A N 1
ATOM 625 C CA . ARG A 1 85 ? -7.237 5.009 16.112 1.00 85.38 85 ARG A CA 1
ATOM 626 C C . ARG A 1 85 ? -8.452 4.241 15.604 1.00 85.38 85 ARG A C 1
ATOM 628 O O . ARG A 1 85 ? -9.555 4.762 15.630 1.00 85.38 85 ARG A O 1
ATOM 635 N N . ARG A 1 86 ? -8.275 2.987 15.188 1.00 84.38 86 ARG A N 1
ATOM 636 C CA . ARG A 1 86 ? -9.397 2.081 14.894 1.00 84.38 86 ARG A CA 1
ATOM 637 C C . ARG A 1 86 ? -9.865 1.394 16.180 1.00 84.38 86 ARG A C 1
ATOM 639 O O . ARG A 1 86 ? -9.020 0.878 16.911 1.00 84.38 86 ARG A O 1
ATOM 646 N N . LEU A 1 87 ? -11.171 1.394 16.439 1.00 80.44 87 LEU A N 1
ATOM 647 C CA . LEU A 1 87 ? -11.770 0.626 17.534 1.00 80.44 87 LEU A CA 1
ATOM 648 C C . LEU A 1 87 ? -11.797 -0.868 17.186 1.00 80.44 87 LEU A C 1
ATOM 650 O O . LEU A 1 87 ? -12.034 -1.234 16.030 1.00 80.44 87 LEU A O 1
ATOM 654 N N . ALA A 1 88 ? -11.513 -1.721 18.172 1.00 79.44 88 ALA A N 1
ATOM 655 C CA . ALA A 1 88 ? -11.733 -3.159 18.040 1.00 79.44 88 ALA A CA 1
ATOM 656 C C . ALA A 1 88 ? -13.241 -3.477 18.083 1.00 79.44 88 ALA A C 1
ATOM 658 O O . ALA A 1 88 ? -14.040 -2.665 18.544 1.00 79.44 88 ALA A O 1
ATOM 659 N N . ALA A 1 89 ? -13.645 -4.647 17.577 1.00 74.19 89 ALA A N 1
ATOM 660 C CA . ALA A 1 89 ? -15.063 -5.013 17.457 1.00 74.19 89 ALA A CA 1
ATOM 661 C C . ALA A 1 89 ? -15.791 -5.143 18.812 1.00 74.19 89 ALA A C 1
ATOM 663 O O . ALA A 1 89 ? -17.016 -5.072 18.860 1.00 74.19 89 ALA A O 1
ATOM 664 N N . ASP A 1 90 ? -15.043 -5.346 19.893 1.00 79.75 90 ASP A N 1
ATOM 665 C CA . ASP A 1 90 ? -15.498 -5.474 21.279 1.00 79.75 90 ASP A CA 1
ATOM 666 C C . ASP A 1 90 ? -15.313 -4.190 22.104 1.00 79.75 90 ASP A C 1
ATOM 668 O O . ASP A 1 90 ? -15.653 -4.161 23.285 1.00 79.75 90 ASP A O 1
ATOM 672 N N . GLU A 1 91 ? -14.784 -3.130 21.496 1.00 80.44 91 GLU A N 1
ATOM 673 C CA . GLU A 1 91 ? -14.407 -1.909 22.194 1.00 80.44 91 GLU A CA 1
ATOM 674 C C . GLU A 1 91 ? -15.430 -0.794 21.973 1.00 80.44 91 GLU A C 1
ATOM 676 O O . GLU A 1 91 ? -15.884 -0.532 20.855 1.00 80.44 91 GLU A O 1
ATOM 681 N N . THR A 1 92 ? -15.781 -0.098 23.052 1.00 85.25 92 THR A N 1
ATOM 682 C CA . THR A 1 92 ? -16.767 0.983 23.007 1.00 85.25 92 THR A CA 1
ATOM 683 C C . THR A 1 92 ? -16.107 2.355 22.860 1.00 85.25 92 THR A C 1
ATOM 685 O O . THR A 1 92 ? -14.922 2.552 23.143 1.00 85.25 92 THR A O 1
ATOM 688 N N . LEU A 1 93 ? -16.893 3.359 22.453 1.00 84.69 93 LEU A N 1
ATOM 689 C CA . LEU A 1 93 ? -16.448 4.759 22.465 1.00 84.69 93 LEU A CA 1
ATOM 690 C C . LEU A 1 93 ? -16.002 5.212 23.871 1.00 84.69 93 LEU A C 1
ATOM 692 O O . LEU A 1 93 ? -15.074 6.016 23.978 1.00 84.69 93 LEU A O 1
ATOM 696 N N . TRP A 1 94 ? -16.601 4.657 24.929 1.00 87.12 94 TRP A N 1
ATOM 697 C CA . TRP A 1 94 ? -16.234 4.912 26.324 1.00 87.12 94 TRP A CA 1
ATOM 698 C C . TRP A 1 94 ? -14.804 4.483 26.643 1.00 87.12 94 TRP A C 1
ATOM 700 O O . TRP A 1 94 ? -14.056 5.209 27.303 1.00 87.12 94 TRP A O 1
ATOM 710 N N . ASP A 1 95 ? -14.398 3.312 26.153 1.00 86.88 95 ASP A N 1
ATOM 711 C CA . ASP A 1 95 ? -13.064 2.764 26.402 1.00 86.88 95 ASP A CA 1
AT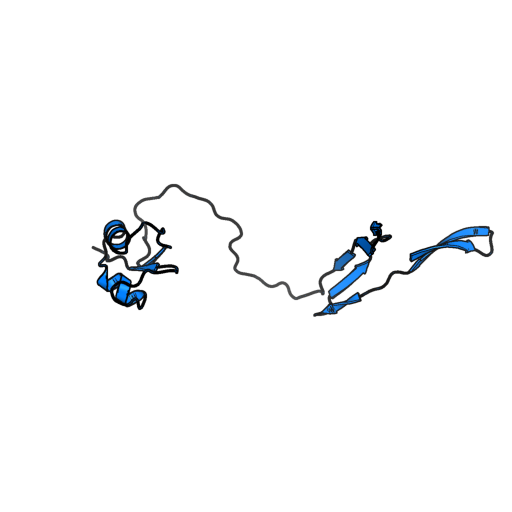OM 712 C C . ASP A 1 95 ? -11.991 3.664 25.777 1.00 86.88 95 ASP A C 1
ATOM 714 O O . ASP A 1 95 ? -11.002 4.018 26.429 1.00 86.88 95 ASP A O 1
ATOM 718 N N . ALA A 1 96 ? -12.254 4.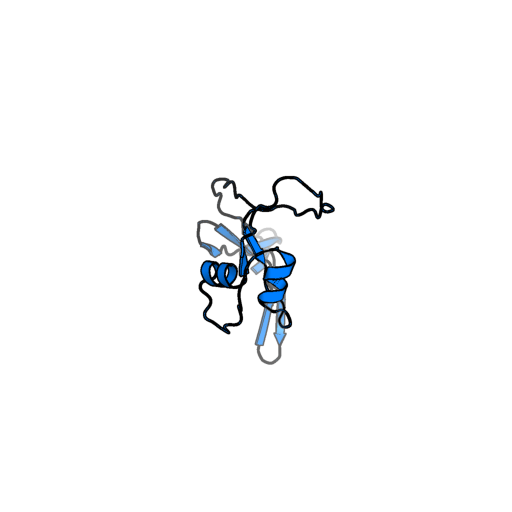155 24.559 1.00 85.12 96 ALA A N 1
ATOM 719 C CA . ALA A 1 96 ? -11.432 5.173 23.913 1.00 85.12 96 ALA A CA 1
ATOM 720 C C . ALA A 1 96 ? -11.402 6.490 24.707 1.00 85.12 96 ALA A C 1
ATOM 722 O O . ALA A 1 96 ? -10.326 7.047 24.943 1.00 85.12 96 ALA A O 1
ATOM 723 N N . ALA A 1 97 ? -12.561 6.986 25.144 1.00 87.12 97 ALA A N 1
ATOM 724 C CA . ALA A 1 97 ? -12.676 8.219 25.919 1.00 87.12 97 ALA A CA 1
ATOM 725 C C . ALA A 1 97 ? -11.843 8.151 27.214 1.00 87.12 97 ALA A C 1
ATOM 727 O O . ALA A 1 97 ? -11.001 9.019 27.481 1.00 87.12 97 ALA A O 1
ATOM 728 N N . LYS A 1 98 ? -11.970 7.049 27.960 1.00 86.50 98 LYS A N 1
ATOM 729 C CA . LYS A 1 98 ? -11.236 6.790 29.205 1.00 86.50 98 LYS A CA 1
ATOM 730 C C . LYS A 1 98 ? -9.729 6.673 28.982 1.00 86.50 98 LYS A C 1
ATOM 732 O O . LYS A 1 98 ? -8.952 7.283 29.721 1.00 86.50 98 LYS A O 1
ATOM 737 N N . GLN A 1 99 ? -9.304 5.925 27.964 1.00 84.62 99 GLN A N 1
ATOM 738 C CA . GLN A 1 99 ? -7.886 5.719 27.654 1.00 84.62 99 GLN A CA 1
ATOM 739 C C . GLN A 1 99 ? -7.174 7.039 27.331 1.00 84.62 99 GLN A C 1
ATOM 741 O O . GLN A 1 99 ? -6.048 7.282 27.778 1.00 84.62 99 GLN A O 1
ATOM 746 N N . TYR A 1 100 ? -7.839 7.918 26.581 1.00 82.88 100 TYR A N 1
ATOM 747 C CA . TYR A 1 100 ? -7.255 9.176 26.122 1.00 82.88 100 TYR A CA 1
ATOM 748 C C . TYR A 1 100 ? -7.615 10.386 26.993 1.00 82.88 100 TYR A C 1
ATOM 750 O O . TYR A 1 100 ? -7.095 11.476 26.734 1.00 82.88 100 TYR A O 1
ATOM 758 N N . ARG A 1 101 ? -8.370 10.190 28.085 1.00 83.38 101 ARG A N 1
ATOM 7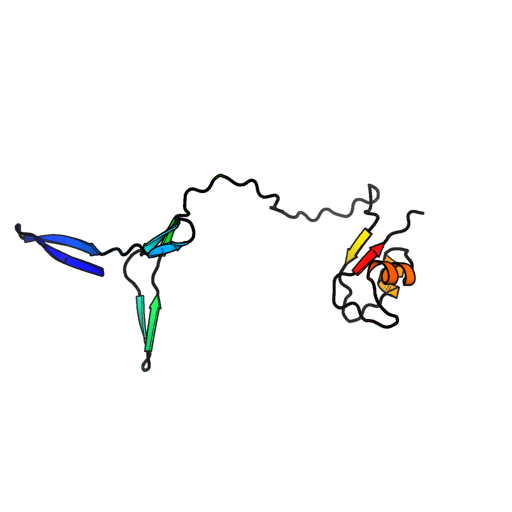59 C CA . ARG A 1 101 ? -8.863 11.252 28.984 1.00 83.38 101 ARG A CA 1
ATOM 760 C C . ARG A 1 101 ? -9.599 12.346 28.204 1.00 83.38 101 ARG A C 1
ATOM 762 O O . ARG A 1 101 ? -9.181 13.502 28.197 1.00 83.38 101 ARG A O 1
ATOM 769 N N . THR A 1 102 ? -10.633 11.944 27.483 1.00 86.25 102 THR A N 1
ATOM 770 C CA . THR A 1 102 ? -11.497 12.834 26.704 1.00 86.25 102 THR A CA 1
ATOM 771 C C . THR A 1 102 ? -12.954 12.424 26.870 1.00 86.25 102 THR A C 1
ATOM 773 O O . THR A 1 102 ? -13.228 11.401 27.497 1.00 86.25 102 THR A O 1
ATOM 776 N N . ASP A 1 103 ? -13.868 13.201 26.301 1.00 87.25 103 ASP A N 1
ATOM 777 C CA . ASP A 1 103 ? -15.308 12.978 26.407 1.00 87.25 103 ASP A CA 1
ATOM 778 C C . ASP A 1 103 ? -15.855 12.267 25.165 1.00 87.25 103 ASP A C 1
ATOM 780 O O . ASP A 1 103 ? -15.469 12.570 24.032 1.00 87.25 103 ASP A O 1
ATOM 784 N N . GLU A 1 104 ? -16.802 11.345 25.358 1.00 87.88 104 GLU A N 1
ATOM 785 C CA . GLU A 1 104 ? -17.454 10.641 24.246 1.00 87.88 104 GLU A CA 1
ATOM 786 C C . GLU A 1 104 ? -18.180 11.593 23.300 1.00 87.88 104 GLU A C 1
ATOM 788 O O . GLU A 1 104 ? -18.122 11.417 22.086 1.00 87.88 104 GLU A O 1
ATOM 793 N N . GLU A 1 105 ? -18.856 12.608 23.840 1.00 86.25 105 GLU A N 1
ATOM 794 C CA . GLU A 1 105 ? -19.569 13.607 23.040 1.00 86.25 105 GLU A CA 1
ATOM 795 C C . GLU A 1 105 ? -18.610 14.375 22.133 1.00 86.25 105 GLU A C 1
ATOM 797 O O . GLU A 1 105 ? -18.913 14.614 20.964 1.00 86.25 105 GLU A O 1
ATOM 802 N N . LEU A 1 106 ? -17.416 14.693 22.638 1.00 86.06 106 LEU A N 1
ATOM 803 C CA . LEU A 1 106 ? -16.392 15.376 21.863 1.00 86.06 106 LEU A CA 1
ATOM 804 C C . LEU A 1 106 ? -15.821 14.463 20.770 1.00 86.06 106 LEU A C 1
ATOM 806 O O . LEU A 1 106 ? -15.638 14.903 19.634 1.00 86.06 106 LEU A O 1
ATOM 810 N N . ILE A 1 107 ? -15.593 13.182 21.079 1.00 87.12 107 ILE A N 1
ATOM 811 C CA . ILE A 1 107 ? -15.231 12.175 20.073 1.00 87.12 107 ILE A CA 1
ATOM 812 C C . ILE A 1 107 ? -16.323 12.087 18.994 1.00 87.12 107 ILE A C 1
ATOM 814 O O . ILE A 1 107 ? -16.002 12.135 17.804 1.00 87.12 107 ILE A O 1
ATOM 818 N N . ARG A 1 108 ? -17.604 11.992 19.373 1.00 87.38 108 ARG A N 1
ATOM 819 C CA . ARG A 1 108 ? -18.724 11.919 18.417 1.00 87.38 108 ARG A CA 1
ATOM 820 C C . ARG A 1 108 ? -18.792 13.161 17.537 1.00 87.38 108 ARG A C 1
ATOM 822 O O . ARG A 1 108 ? -18.891 13.022 16.322 1.00 87.38 108 ARG A O 1
ATOM 829 N N . ALA A 1 109 ? -18.659 14.350 18.123 1.00 85.56 109 ALA A N 1
ATOM 830 C CA . ALA A 1 109 ? -18.689 15.616 17.395 1.00 85.56 109 ALA A CA 1
ATOM 831 C C . ALA A 1 109 ? -17.576 15.707 16.336 1.00 85.56 109 ALA A C 1
ATOM 833 O O . ALA A 1 109 ? -17.836 16.104 15.202 1.00 85.56 109 ALA A O 1
ATOM 834 N N . VAL A 1 110 ? -16.347 15.294 16.673 1.00 86.00 110 VAL A N 1
ATOM 835 C CA . VAL A 1 110 ? -15.209 15.325 15.734 1.00 86.00 110 VAL A CA 1
ATOM 836 C C . VAL A 1 110 ? -15.352 14.284 14.620 1.00 86.00 110 VAL A C 1
ATOM 838 O O . VAL A 1 110 ? -14.942 14.540 13.489 1.00 86.00 110 VAL A O 1
ATOM 841 N N . ASN A 1 111 ? -15.944 13.125 14.916 1.00 86.00 111 ASN A N 1
ATOM 842 C CA . ASN A 1 111 ? -16.125 12.043 13.943 1.00 86.00 111 ASN A CA 1
ATOM 843 C C . ASN A 1 111 ? -17.471 12.086 13.207 1.00 86.00 111 ASN A C 1
ATOM 845 O O . ASN A 1 111 ? -17.707 11.229 12.361 1.00 86.00 111 ASN A O 1
ATOM 849 N N . GLN A 1 112 ? -18.328 13.071 13.503 1.00 84.19 112 GLN A N 1
ATOM 850 C CA . GLN A 1 112 ? -19.679 13.209 12.943 1.00 84.19 112 GLN A CA 1
ATOM 851 C C . GLN A 1 112 ? -20.541 11.949 13.147 1.00 84.19 112 GLN A C 1
ATOM 853 O O . GLN A 1 112 ? -21.317 11.576 12.272 1.00 84.19 112 GLN A O 1
ATOM 858 N N . LEU A 1 113 ? -20.386 11.293 14.302 1.00 83.75 113 LEU A N 1
ATOM 859 C CA . LEU A 1 113 ? -21.120 10.072 14.645 1.00 83.75 113 LEU A CA 1
ATOM 860 C C . LEU A 1 113 ? -22.473 10.410 15.272 1.00 83.75 113 LEU A C 1
ATOM 862 O O . LEU A 1 113 ? -22.558 11.284 16.142 1.00 83.75 113 LEU A O 1
ATOM 866 N N . THR A 1 114 ? -23.511 9.679 14.873 1.00 78.81 114 THR A N 1
ATOM 867 C CA . THR A 1 114 ? -24.830 9.734 15.519 1.00 78.81 114 THR A CA 1
ATOM 868 C C . THR A 1 114 ? -24.874 8.891 16.802 1.00 78.81 114 THR A C 1
ATOM 870 O O . THR A 1 114 ? -23.998 8.063 17.067 1.00 78.81 114 THR A O 1
ATOM 873 N N . GLU A 1 115 ? -25.858 9.141 17.671 1.00 71.56 115 GLU A N 1
ATOM 874 C CA . GLU A 1 115 ? -25.977 8.434 18.950 1.00 71.56 115 GLU A CA 1
ATOM 875 C C . GLU A 1 115 ? -26.247 6.933 18.726 1.00 71.56 115 GLU A C 1
ATOM 877 O O . GLU A 1 115 ? -27.215 6.557 18.070 1.00 71.56 115 GLU A O 1
ATOM 882 N N . GLY A 1 116 ? -25.368 6.074 19.254 1.00 67.94 116 GLY A N 1
ATOM 883 C CA . GLY A 1 116 ? -25.443 4.616 19.082 1.00 67.94 116 GLY A CA 1
ATOM 884 C C . GLY A 1 116 ? -24.796 4.070 17.803 1.00 67.94 116 GLY A C 1
ATOM 885 O O . GLY A 1 116 ? -24.828 2.862 17.576 1.00 67.94 116 GLY A O 1
ATOM 886 N N . GLU A 1 117 ? -24.186 4.924 16.979 1.00 71.88 117 GLU A N 1
ATOM 887 C CA . GLU A 1 117 ? -23.486 4.499 15.767 1.00 71.88 117 GLU A CA 1
ATOM 888 C C . GLU A 1 117 ? -22.131 3.857 16.096 1.00 71.88 117 GLU A C 1
ATOM 890 O O . GLU A 1 117 ? -21.309 4.428 16.818 1.00 71.88 117 GLU A O 1
ATOM 895 N N . VAL A 1 118 ? -21.892 2.657 15.556 1.00 67.69 118 VAL A N 1
ATOM 896 C CA . VAL A 1 118 ? -20.613 1.955 15.707 1.00 67.69 118 VAL A CA 1
ATOM 897 C C . VAL A 1 118 ? -19.641 2.475 14.643 1.00 67.69 118 VAL A C 1
ATOM 899 O O . VAL A 1 118 ? -19.903 2.315 13.449 1.00 67.69 118 VAL A O 1
ATOM 902 N N . PRO A 1 119 ? -18.512 3.089 15.030 1.00 69.12 119 PRO A N 1
ATOM 903 C CA . PRO A 1 119 ? -17.544 3.604 14.072 1.00 69.12 119 PRO A CA 1
ATOM 904 C C . PRO A 1 119 ? -16.825 2.455 13.351 1.00 69.12 119 PRO A C 1
ATOM 906 O O . PRO A 1 119 ? -15.936 1.808 13.895 1.00 69.12 119 PRO A O 1
ATOM 909 N N . ASP A 1 120 ? -17.176 2.243 12.084 1.00 66.62 120 ASP A N 1
ATOM 910 C CA . ASP A 1 120 ? -16.566 1.230 11.201 1.00 66.62 120 ASP A CA 1
ATOM 911 C C . ASP A 1 120 ? -15.186 1.666 10.643 1.00 66.62 120 ASP A C 1
ATOM 913 O O . ASP A 1 120 ? -14.471 0.924 9.966 1.00 66.62 120 ASP A O 1
ATOM 917 N N . LYS A 1 121 ? -14.781 2.911 10.926 1.00 73.50 121 LYS A N 1
ATOM 918 C CA . LYS A 1 121 ? -13.585 3.569 10.375 1.00 73.50 121 LYS A CA 1
ATOM 919 C C . LYS A 1 121 ? -12.623 4.028 11.476 1.00 73.50 121 LYS A C 1
ATOM 921 O O . LYS A 1 121 ? -12.821 3.786 12.662 1.00 73.50 121 LYS A O 1
ATOM 926 N N . MET A 1 122 ? -11.538 4.686 11.065 1.00 86.56 122 MET A N 1
ATOM 927 C CA . MET A 1 122 ? -10.601 5.338 11.981 1.00 86.56 122 MET A CA 1
ATOM 928 C C . MET A 1 122 ? -11.318 6.426 12.791 1.00 86.56 122 MET A C 1
ATOM 930 O O . MET A 1 122 ? -11.937 7.316 12.214 1.00 86.56 122 MET A O 1
ATOM 934 N N . LEU A 1 123 ? -11.181 6.366 14.111 1.00 87.00 123 LEU A N 1
ATOM 935 C CA . LEU A 1 123 ? -11.724 7.317 15.069 1.00 87.00 123 LEU A CA 1
ATOM 936 C C . LEU A 1 123 ? -10.687 8.395 15.398 1.00 87.00 123 LEU A C 1
ATOM 938 O O . LEU A 1 123 ? -9.549 8.096 15.766 1.00 87.00 123 LEU A O 1
ATOM 942 N N . LEU A 1 124 ? -11.090 9.653 15.300 1.00 86.19 124 LEU A N 1
ATOM 943 C CA . LEU A 1 124 ? -10.333 10.820 15.734 1.00 86.19 124 LEU A CA 1
ATOM 944 C C . LEU A 1 124 ? -10.641 11.115 17.205 1.00 86.19 124 LEU A C 1
ATOM 946 O O . LEU A 1 124 ? -11.757 11.484 17.556 1.00 86.19 124 LEU A O 1
ATOM 950 N N . ILE A 1 125 ? -9.649 10.957 18.071 1.00 88.50 125 ILE A N 1
ATOM 951 C CA . ILE A 1 125 ? -9.773 11.103 19.519 1.00 88.50 125 ILE A CA 1
ATOM 952 C C . ILE A 1 125 ? -9.030 12.378 19.944 1.00 88.50 125 ILE A C 1
ATOM 954 O O . ILE A 1 125 ? -7.792 12.389 19.973 1.00 88.50 125 ILE A O 1
ATOM 958 N N . PRO A 1 126 ? -9.746 13.476 20.243 1.00 82.25 126 PRO A N 1
ATOM 959 C CA . PRO A 1 126 ? -9.129 14.701 20.732 1.00 82.25 126 PRO A CA 1
ATOM 960 C C . PRO A 1 126 ? -8.642 14.492 22.162 1.00 82.25 126 PRO A C 1
ATOM 962 O O . PRO A 1 126 ? -9.370 13.953 22.992 1.00 82.25 126 PRO A O 1
ATOM 965 N N . ARG A 1 127 ? -7.420 14.928 22.474 1.00 74.38 127 ARG A N 1
ATOM 966 C CA . ARG A 1 127 ? -6.910 14.938 23.849 1.00 74.38 127 ARG A CA 1
ATOM 967 C C . ARG A 1 127 ? -6.985 16.345 24.411 1.00 74.38 127 ARG A C 1
ATOM 969 O O . ARG A 1 127 ? -6.340 17.257 23.888 1.00 74.38 127 ARG A O 1
ATOM 976 N N . MET A 1 128 ? -7.719 16.504 25.505 1.00 66.75 128 MET A N 1
ATOM 977 C CA . MET A 1 128 ? -7.678 17.740 26.277 1.00 66.75 128 MET A CA 1
ATOM 978 C C . MET A 1 128 ? -6.310 17.846 26.960 1.00 66.75 128 MET A C 1
ATOM 980 O O . MET A 1 128 ? -5.802 16.865 27.513 1.00 66.75 128 MET A O 1
ATOM 984 N N . ARG A 1 129 ? -5.679 19.020 26.879 1.00 60.31 129 ARG A N 1
ATOM 985 C CA . ARG A 1 129 ? -4.522 19.313 27.730 1.00 60.31 129 ARG A CA 1
ATOM 986 C C . ARG A 1 129 ? -5.066 19.634 29.128 1.00 60.31 129 ARG A C 1
ATOM 988 O O . ARG A 1 129 ? -6.045 20.377 29.184 1.00 60.31 129 ARG A O 1
ATOM 995 N N . PRO A 1 130 ? -4.497 19.062 30.200 1.00 56.31 130 PRO A N 1
ATOM 996 C CA . PRO A 1 130 ? -4.823 19.488 31.555 1.00 56.31 130 PRO A CA 1
ATOM 997 C C . PRO A 1 130 ? -4.404 20.942 31.796 1.00 56.31 130 PRO A C 1
ATOM 999 O O . PRO A 1 130 ? -3.489 21.424 31.082 1.00 56.31 130 PRO A O 1
#

Secondary structure (DSSP, 8-state):
-EEEEE-TTS-EEEEE---EEEPGGG-EEEE-SPPEEEEETTEEEEE--EEEE----------------------SS---SEEEEEPPTT--HHHHHHHHT--HHHHHHHHTPPTT----SEEEEEPPP-